Protein AF-A0A534UX84-F1 (afdb_monomer)

Foldseek 3Di:
DDDDDDDPDPDPVVLQVVLVVLLVVLVVLLVVLVVVCCVQDVVPPDPPVVDPSCVDPVVVVSNVVSLQSNLVSNVSQADDDSGDHDDPVVQVPDDPVSVVVSVVSPVCCVDCPVPNPPVQKDKDKDWDWDDPPDPDTDTPDIDIDIGGHPDDDDD

Structure (mmCIF, N/CA/C/O backbone):
data_AF-A0A534UX84-F1
#
_entry.id   AF-A0A534UX84-F1
#
loop_
_atom_site.group_PDB
_atom_site.id
_atom_site.type_symbol
_atom_site.label_atom_id
_atom_site.label_alt_id
_atom_site.label_comp_id
_atom_site.label_asym_id
_atom_site.label_entity_id
_atom_site.label_seq_id
_atom_site.pdbx_PDB_ins_code
_atom_site.Cartn_x
_atom_site.Cartn_y
_atom_site.Cartn_z
_atom_site.occupancy
_atom_site.B_iso_or_equiv
_atom_site.auth_seq_id
_atom_site.auth_comp_id
_atom_site.auth_asym_id
_atom_site.auth_atom_id
_atom_site.pdbx_PDB_model_num
ATOM 1 N N . MET A 1 1 ? 17.882 -18.824 31.263 1.00 47.72 1 MET A N 1
ATOM 2 C CA . MET A 1 1 ? 16.503 -18.627 30.766 1.00 47.72 1 MET A CA 1
ATOM 3 C C . MET A 1 1 ? 16.111 -17.188 31.060 1.00 47.72 1 MET A C 1
ATOM 5 O O . MET A 1 1 ? 16.114 -16.821 32.224 1.00 47.72 1 MET A O 1
ATOM 9 N N . SER A 1 2 ? 15.882 -16.365 30.035 1.00 50.69 2 SER A N 1
ATOM 10 C CA . SER A 1 2 ? 15.414 -14.983 30.217 1.00 50.69 2 SER A CA 1
ATOM 11 C C . SER A 1 2 ? 13.888 -14.991 30.314 1.00 50.69 2 SER A C 1
ATOM 13 O O . SER A 1 2 ? 13.235 -15.491 29.400 1.00 50.69 2 SER A O 1
ATOM 15 N N . GLN A 1 3 ? 13.324 -14.500 31.420 1.00 48.41 3 GLN A N 1
ATOM 16 C CA . GLN A 1 3 ? 11.884 -14.262 31.531 1.00 48.41 3 GLN A CA 1
ATOM 17 C C . GLN A 1 3 ? 11.562 -12.892 30.936 1.00 48.41 3 GLN A C 1
ATOM 19 O O . GLN A 1 3 ? 11.871 -11.861 31.534 1.00 48.41 3 GLN A O 1
ATOM 24 N N . ILE A 1 4 ? 10.914 -12.881 29.773 1.00 58.22 4 ILE A N 1
ATOM 25 C CA . ILE A 1 4 ? 10.337 -11.661 29.209 1.00 58.22 4 ILE A CA 1
ATOM 26 C C . ILE A 1 4 ? 9.063 -11.355 29.998 1.00 58.22 4 ILE A C 1
ATOM 28 O O . ILE A 1 4 ? 8.144 -12.167 30.033 1.00 58.22 4 ILE A O 1
ATOM 32 N N . HIS A 1 5 ? 9.033 -10.201 30.659 1.00 54.69 5 HIS A N 1
ATOM 33 C CA . HIS A 1 5 ? 7.827 -9.670 31.285 1.00 54.69 5 HIS A CA 1
ATOM 34 C C . HIS A 1 5 ? 7.219 -8.640 30.334 1.00 54.69 5 HIS A C 1
ATOM 36 O O . HIS A 1 5 ? 7.824 -7.597 30.084 1.00 54.69 5 HIS A O 1
ATOM 42 N N . GLU A 1 6 ? 6.045 -8.939 29.783 1.00 57.94 6 GLU A N 1
ATOM 43 C CA . GLU A 1 6 ? 5.295 -7.989 28.963 1.00 57.94 6 GLU A CA 1
ATOM 44 C C . GLU A 1 6 ? 4.528 -7.026 29.871 1.00 57.94 6 GLU A C 1
ATOM 46 O O . GLU A 1 6 ? 3.619 -7.415 30.603 1.00 57.94 6 GLU A O 1
ATOM 51 N N . TYR A 1 7 ? 4.901 -5.750 29.825 1.00 59.75 7 TYR A N 1
ATOM 52 C CA . TYR A 1 7 ? 4.170 -4.683 30.497 1.00 59.75 7 TYR A CA 1
ATOM 53 C C . TYR A 1 7 ? 3.332 -3.933 29.462 1.00 59.75 7 TYR A C 1
ATOM 55 O O . TYR A 1 7 ? 3.871 -3.235 28.603 1.00 59.75 7 TYR A O 1
ATOM 63 N N . ASN A 1 8 ? 2.006 -4.042 29.558 1.00 64.75 8 ASN A N 1
ATOM 64 C CA . ASN A 1 8 ? 1.086 -3.233 28.759 1.00 64.75 8 ASN A CA 1
ATOM 65 C C . ASN A 1 8 ? 1.017 -1.813 29.336 1.00 64.75 8 ASN A C 1
ATOM 67 O O . ASN A 1 8 ? 0.172 -1.502 30.174 1.00 64.75 8 ASN A O 1
ATOM 71 N N . VAL A 1 9 ? 1.944 -0.953 28.914 1.00 67.38 9 VAL A N 1
ATOM 72 C CA . VAL A 1 9 ? 1.979 0.454 29.327 1.00 67.38 9 VAL A CA 1
ATOM 73 C C . VAL A 1 9 ? 0.951 1.246 28.513 1.00 67.38 9 VAL A C 1
ATOM 75 O O . VAL A 1 9 ? 1.145 1.497 27.326 1.00 67.38 9 VAL A O 1
ATOM 78 N N . VAL A 1 10 ? -0.147 1.660 29.151 1.00 75.56 10 VAL A N 1
ATOM 79 C CA . VAL A 1 10 ? -1.252 2.398 28.509 1.00 75.56 10 VAL A CA 1
ATOM 80 C C . VAL A 1 10 ? -1.116 3.903 28.771 1.00 75.56 10 VAL A C 1
ATOM 82 O O . VAL A 1 10 ? -1.916 4.500 29.486 1.00 75.56 10 VAL A O 1
ATOM 85 N N . ILE A 1 11 ? -0.069 4.520 28.215 1.00 85.31 11 ILE A N 1
ATOM 86 C CA . ILE A 1 11 ? 0.124 5.983 28.230 1.00 85.31 11 ILE A CA 1
ATOM 87 C C . ILE A 1 11 ? 0.227 6.531 26.797 1.00 85.31 11 ILE A C 1
ATOM 89 O O . ILE A 1 11 ? 0.596 5.774 25.888 1.00 85.31 11 ILE A O 1
ATOM 93 N N . PRO A 1 12 ? -0.071 7.824 26.562 1.00 85.62 12 PRO A N 1
ATOM 94 C CA . PRO A 1 12 ? -0.053 8.413 25.221 1.00 85.62 12 PRO A CA 1
ATOM 95 C C . PRO A 1 12 ? 1.269 8.219 24.465 1.00 85.62 12 PRO A C 1
ATOM 97 O O . PRO A 1 12 ? 1.270 7.946 23.264 1.00 85.62 12 PRO A O 1
ATOM 100 N N . GLU A 1 13 ? 2.401 8.311 25.158 1.00 87.25 13 GLU A N 1
ATOM 101 C CA . GLU A 1 13 ? 3.741 8.137 24.599 1.00 87.25 13 GLU A CA 1
ATOM 102 C C . GLU A 1 13 ? 3.976 6.697 24.134 1.00 87.25 13 GLU A C 1
ATOM 104 O O . GLU A 1 13 ? 4.501 6.482 23.041 1.00 87.25 13 GLU A O 1
ATOM 109 N N . ALA A 1 14 ? 3.533 5.712 24.922 1.00 82.31 14 ALA A N 1
ATOM 110 C CA . ALA A 1 14 ? 3.625 4.298 24.570 1.00 82.31 14 ALA A CA 1
ATOM 111 C C . ALA A 1 14 ? 2.729 3.965 23.366 1.00 82.31 14 ALA A C 1
ATOM 113 O O . ALA A 1 14 ? 3.171 3.285 22.440 1.00 82.31 14 ALA A O 1
ATOM 114 N N . ALA A 1 15 ? 1.513 4.519 23.311 1.00 80.88 15 ALA A N 1
ATOM 115 C CA . ALA A 1 15 ? 0.616 4.371 22.163 1.00 80.88 15 ALA A CA 1
ATOM 116 C C . ALA A 1 15 ? 1.186 5.017 20.885 1.00 80.88 15 ALA A C 1
ATOM 118 O O . ALA A 1 15 ? 1.088 4.454 19.787 1.00 80.88 15 ALA A O 1
ATOM 119 N N . ARG A 1 16 ? 1.830 6.187 21.018 1.00 84.94 16 ARG A N 1
ATOM 120 C CA . ARG A 1 16 ? 2.527 6.853 19.910 1.00 84.94 16 ARG A CA 1
ATOM 121 C C . ARG A 1 16 ? 3.710 6.020 19.421 1.00 84.94 16 ARG A C 1
ATOM 123 O O . ARG A 1 16 ? 3.833 5.821 18.216 1.00 84.94 16 ARG A O 1
ATOM 130 N N . LEU A 1 17 ? 4.547 5.517 20.328 1.00 85.38 17 LEU A N 1
ATOM 131 C CA . LEU A 1 17 ? 5.680 4.660 19.980 1.00 85.38 17 LEU A CA 1
ATOM 132 C C . LEU A 1 17 ? 5.214 3.375 19.283 1.00 85.38 17 LEU A C 1
ATOM 134 O O . LEU A 1 17 ? 5.758 3.024 18.241 1.00 85.38 17 LEU A O 1
ATOM 138 N N . ALA A 1 18 ? 4.169 2.720 19.794 1.00 85.12 18 ALA A N 1
ATOM 139 C CA . ALA A 1 18 ? 3.583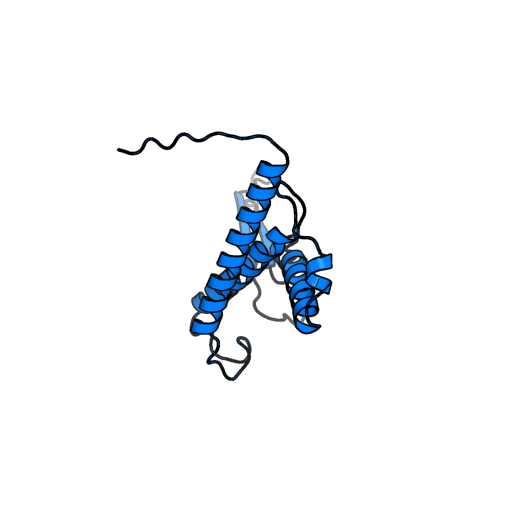 1.535 19.169 1.00 85.12 18 ALA A CA 1
ATOM 140 C C . ALA A 1 18 ? 3.073 1.821 17.745 1.00 85.12 18 ALA A C 1
ATOM 142 O O . ALA A 1 18 ? 3.309 1.031 16.830 1.00 85.12 18 ALA A O 1
ATOM 143 N N . SER A 1 19 ? 2.428 2.974 17.532 1.00 85.56 19 SER A N 1
ATOM 144 C CA . SER A 1 19 ? 1.974 3.395 16.198 1.00 85.56 19 SER A CA 1
ATOM 145 C C . SER A 1 19 ? 3.151 3.614 15.241 1.00 85.56 19 SER A C 1
ATOM 147 O O . SER A 1 19 ? 3.133 3.087 14.130 1.00 85.56 19 SER A O 1
ATOM 149 N N . LEU A 1 20 ? 4.204 4.312 15.688 1.00 88.44 20 LEU A N 1
ATOM 150 C CA . LEU A 1 20 ? 5.417 4.549 14.895 1.00 88.44 20 LEU A CA 1
ATOM 151 C C . LEU A 1 20 ? 6.153 3.246 14.557 1.00 88.44 20 LEU A C 1
ATOM 153 O O . LEU A 1 20 ? 6.571 3.059 13.418 1.00 88.44 20 LEU A O 1
ATOM 157 N N . MET A 1 21 ? 6.262 2.320 15.512 1.00 89.62 21 MET A N 1
ATOM 158 C CA . MET A 1 21 ? 6.835 0.990 15.277 1.00 89.62 21 MET A CA 1
ATOM 159 C C . MET A 1 21 ? 6.016 0.199 14.253 1.00 89.62 21 MET A C 1
ATOM 161 O O . MET A 1 21 ? 6.582 -0.454 13.378 1.00 89.62 21 MET A O 1
ATOM 165 N N . GLY A 1 22 ? 4.686 0.294 14.322 1.00 86.94 22 GLY A N 1
ATOM 166 C CA . GLY A 1 22 ? 3.789 -0.303 13.338 1.00 86.94 22 GLY A CA 1
ATOM 167 C C . GLY A 1 22 ? 3.967 0.280 11.934 1.00 86.94 22 GLY A C 1
ATOM 168 O O . GLY A 1 22 ? 4.015 -0.487 10.976 1.00 86.94 22 GLY A O 1
ATOM 169 N N . ALA A 1 23 ? 4.091 1.605 11.814 1.00 90.62 23 ALA A N 1
ATOM 170 C CA . ALA A 1 23 ? 4.342 2.278 10.540 1.00 90.62 23 ALA A CA 1
ATOM 171 C C . ALA A 1 23 ? 5.720 1.912 9.967 1.00 90.62 23 ALA A C 1
ATOM 173 O O . ALA A 1 23 ? 5.826 1.577 8.792 1.00 90.62 23 ALA A O 1
ATOM 174 N N . LYS A 1 24 ? 6.766 1.881 10.806 1.00 92.81 24 LYS A N 1
ATOM 175 C CA . LYS A 1 24 ? 8.106 1.422 10.410 1.00 92.81 24 LYS A CA 1
ATOM 176 C C . LYS A 1 24 ? 8.061 0.003 9.843 1.00 92.81 24 LYS A C 1
ATOM 178 O O . LYS A 1 24 ? 8.564 -0.222 8.749 1.00 92.81 24 LYS A O 1
ATOM 183 N N . ALA A 1 25 ? 7.428 -0.930 10.553 1.00 91.56 25 ALA A N 1
ATOM 184 C CA . ALA A 1 25 ? 7.324 -2.316 10.106 1.00 91.56 25 ALA A CA 1
ATOM 185 C C . ALA A 1 25 ? 6.551 -2.451 8.783 1.00 91.56 25 ALA A C 1
ATOM 187 O O . ALA A 1 25 ? 6.889 -3.291 7.953 1.00 91.56 25 ALA A O 1
ATOM 188 N N . ASP A 1 26 ? 5.513 -1.638 8.572 1.00 94.06 26 ASP A N 1
ATOM 189 C CA . ASP A 1 26 ? 4.769 -1.631 7.312 1.00 94.06 26 ASP A CA 1
ATOM 190 C C . ASP A 1 26 ? 5.619 -1.068 6.156 1.00 94.06 26 ASP A C 1
ATOM 192 O O . ASP A 1 26 ? 5.644 -1.669 5.083 1.00 94.06 26 ASP A O 1
ATOM 196 N N . LEU A 1 27 ? 6.383 0.009 6.379 1.00 94.50 27 LEU A N 1
ATOM 197 C CA . LEU A 1 27 ? 7.317 0.559 5.385 1.00 94.50 27 LEU A CA 1
ATOM 198 C C . LEU A 1 27 ? 8.469 -0.407 5.057 1.00 94.50 27 LEU A C 1
ATOM 200 O O . LEU A 1 27 ? 8.846 -0.530 3.896 1.00 94.50 27 LEU A O 1
ATOM 204 N N . GLU A 1 28 ? 8.991 -1.142 6.041 1.00 95.88 28 GLU A N 1
ATOM 205 C CA . GLU A 1 28 ? 9.991 -2.195 5.806 1.00 95.88 28 GLU A CA 1
ATOM 206 C C . GLU A 1 28 ? 9.434 -3.320 4.920 1.00 95.88 28 GLU A C 1
ATOM 208 O O . GLU A 1 28 ? 10.135 -3.813 4.039 1.00 95.88 28 GLU A O 1
ATOM 213 N N . ARG A 1 29 ? 8.153 -3.687 5.081 1.00 93.81 29 ARG A N 1
ATOM 214 C CA . ARG A 1 29 ? 7.497 -4.643 4.170 1.00 93.81 29 ARG A CA 1
ATOM 215 C C . ARG A 1 29 ? 7.313 -4.076 2.768 1.00 93.81 29 ARG A C 1
ATOM 217 O O . ARG A 1 29 ? 7.521 -4.808 1.810 1.00 93.81 29 ARG A O 1
ATOM 224 N N . VAL A 1 30 ? 6.936 -2.800 2.645 1.00 95.44 30 VAL A N 1
ATOM 225 C CA . VAL A 1 30 ? 6.832 -2.119 1.342 1.00 95.44 30 VAL A CA 1
ATOM 226 C C . VAL A 1 30 ? 8.154 -2.221 0.590 1.00 95.44 30 VAL A C 1
ATOM 228 O O . VAL A 1 30 ? 8.154 -2.644 -0.562 1.00 95.44 30 VAL A O 1
ATOM 231 N N . LEU A 1 31 ? 9.272 -1.901 1.247 1.00 94.50 31 LEU A N 1
ATOM 232 C CA . LEU A 1 31 ? 10.599 -2.026 0.643 1.00 94.50 31 LEU A CA 1
ATOM 233 C C . LEU A 1 31 ? 10.883 -3.467 0.211 1.00 94.50 31 LEU A C 1
ATOM 235 O O . LEU A 1 31 ? 11.221 -3.682 -0.947 1.00 94.50 31 LEU A O 1
ATOM 239 N N . ALA A 1 32 ? 10.647 -4.450 1.083 1.00 93.56 32 ALA A N 1
ATOM 240 C CA . ALA A 1 32 ? 10.879 -5.856 0.757 1.00 93.56 32 ALA A CA 1
ATOM 241 C C . ALA A 1 32 ? 10.055 -6.341 -0.453 1.00 93.56 32 ALA A C 1
ATOM 243 O O . ALA A 1 32 ? 10.557 -7.087 -1.294 1.00 93.56 32 ALA A O 1
ATOM 244 N N . TYR A 1 33 ? 8.791 -5.922 -0.572 1.00 93.12 33 TYR A N 1
ATOM 245 C CA . TYR A 1 33 ? 7.951 -6.282 -1.718 1.00 93.12 33 TYR A CA 1
ATOM 246 C C . TYR A 1 33 ? 8.420 -5.603 -3.003 1.00 93.12 33 TYR A C 1
ATOM 248 O O . TYR A 1 33 ? 8.512 -6.261 -4.036 1.00 93.12 33 TYR A O 1
ATOM 256 N N . VAL A 1 34 ? 8.759 -4.314 -2.940 1.00 90.25 34 VAL A N 1
ATOM 257 C CA . VAL A 1 34 ? 9.263 -3.564 -4.096 1.00 90.25 34 VAL A CA 1
ATOM 258 C C . VAL A 1 34 ? 10.603 -4.122 -4.564 1.00 90.25 34 VAL A C 1
ATOM 260 O O . VAL A 1 34 ? 10.779 -4.328 -5.760 1.00 90.25 34 VAL A O 1
ATOM 263 N N . GLU A 1 35 ? 11.524 -4.432 -3.652 1.00 89.25 35 GLU A N 1
ATOM 264 C CA . GLU A 1 35 ? 12.794 -5.091 -3.971 1.00 89.25 35 GLU A CA 1
ATOM 265 C C . GLU A 1 35 ? 12.554 -6.420 -4.681 1.00 89.25 35 GLU A C 1
ATOM 267 O O . GLU A 1 35 ? 13.143 -6.670 -5.731 1.00 89.25 35 GLU A O 1
ATOM 272 N N . ARG A 1 36 ? 11.623 -7.235 -4.171 1.00 86.81 36 ARG A N 1
ATOM 273 C CA . ARG A 1 36 ? 11.264 -8.507 -4.799 1.00 86.81 36 ARG A CA 1
ATOM 274 C C . ARG A 1 36 ? 10.685 -8.318 -6.198 1.00 86.81 36 ARG A C 1
ATOM 276 O O . ARG A 1 36 ? 11.006 -9.085 -7.104 1.00 86.81 36 ARG A O 1
ATOM 283 N N . MET A 1 37 ? 9.855 -7.293 -6.380 1.00 85.94 37 MET A N 1
ATOM 284 C CA . MET A 1 37 ? 9.292 -6.954 -7.682 1.00 85.94 37 MET A CA 1
ATOM 285 C C . MET A 1 37 ? 10.367 -6.473 -8.662 1.00 85.94 37 MET A C 1
ATOM 287 O O . MET A 1 37 ? 10.374 -6.884 -9.820 1.00 85.94 37 MET A O 1
ATOM 291 N N . ILE A 1 38 ? 11.295 -5.631 -8.210 1.00 83.94 38 ILE A N 1
ATOM 292 C CA . ILE A 1 38 ? 12.419 -5.154 -9.019 1.00 83.94 38 ILE A CA 1
ATOM 293 C C . ILE A 1 38 ? 13.290 -6.342 -9.427 1.00 83.94 38 ILE A C 1
ATOM 295 O O . ILE A 1 38 ? 13.513 -6.559 -10.609 1.00 83.94 38 ILE A O 1
ATOM 299 N N . GLU A 1 39 ? 13.709 -7.176 -8.482 1.00 82.62 39 GLU A N 1
ATOM 300 C CA . GLU A 1 39 ? 14.566 -8.337 -8.744 1.00 82.62 39 GLU A CA 1
ATOM 301 C C . GLU A 1 39 ? 13.964 -9.294 -9.791 1.00 82.62 39 GLU A C 1
ATOM 303 O O . GLU A 1 39 ? 14.676 -9.846 -10.630 1.00 82.62 39 GLU A O 1
ATOM 308 N N . ARG A 1 40 ? 12.636 -9.454 -9.774 1.00 77.69 40 ARG A N 1
ATOM 309 C CA . ARG A 1 40 ? 11.887 -10.327 -10.683 1.00 77.69 40 ARG A CA 1
ATOM 310 C C . ARG A 1 40 ? 11.603 -9.684 -12.048 1.00 77.69 40 ARG A C 1
ATOM 312 O O . ARG A 1 40 ? 11.647 -10.384 -13.058 1.00 77.69 40 ARG A O 1
ATOM 319 N N . TRP A 1 41 ? 11.308 -8.381 -12.093 1.00 76.75 41 TRP A N 1
ATOM 320 C CA . TRP A 1 41 ? 10.726 -7.721 -13.273 1.00 76.75 41 TRP A CA 1
ATOM 321 C C . TRP A 1 41 ? 11.449 -6.444 -13.750 1.00 76.75 41 TRP A C 1
ATOM 323 O O . TRP A 1 41 ? 11.065 -5.899 -14.778 1.00 76.75 41 TRP A O 1
ATOM 333 N N . SER A 1 42 ? 12.504 -5.941 -13.099 1.00 66.88 42 SER A N 1
ATOM 334 C CA . SER A 1 42 ? 13.163 -4.675 -13.495 1.00 66.88 42 SER A CA 1
ATOM 335 C C . SER A 1 42 ? 14.086 -4.777 -14.711 1.00 66.88 42 SER A C 1
ATOM 337 O O . SER A 1 42 ? 14.468 -3.755 -15.273 1.00 66.88 42 SER A O 1
ATOM 339 N N . GLY A 1 43 ? 14.468 -5.989 -15.127 1.00 59.41 43 GLY A N 1
ATOM 340 C CA . GLY A 1 43 ? 15.255 -6.232 -16.348 1.00 59.41 43 GLY A CA 1
ATOM 341 C C . GLY A 1 43 ? 14.428 -6.201 -17.639 1.00 59.41 43 GLY A C 1
ATOM 342 O O . GLY A 1 43 ? 14.940 -6.464 -18.727 1.00 59.41 43 GLY A O 1
ATOM 343 N N . LEU A 1 44 ? 13.135 -5.921 -17.523 1.00 56.25 44 LEU A N 1
ATOM 344 C CA . LEU A 1 44 ? 12.172 -5.978 -18.603 1.00 56.25 44 LEU A CA 1
ATOM 345 C C . LEU A 1 44 ? 12.147 -4.643 -19.370 1.00 56.25 44 LEU A C 1
ATOM 347 O O . LEU A 1 44 ? 11.681 -3.624 -18.874 1.00 56.25 44 LEU A O 1
ATOM 351 N N . ALA A 1 45 ? 12.653 -4.643 -20.609 1.00 45.38 45 ALA A N 1
ATOM 352 C CA . ALA A 1 45 ? 12.785 -3.455 -21.474 1.00 45.38 45 ALA A CA 1
ATOM 353 C C . ALA A 1 45 ? 11.451 -2.867 -21.991 1.00 45.38 45 ALA A C 1
ATOM 355 O O . ALA A 1 45 ? 11.434 -1.977 -22.839 1.00 45.38 45 ALA A O 1
ATOM 356 N N . LYS A 1 46 ? 10.327 -3.405 -21.532 1.00 47.75 46 LYS A N 1
ATOM 357 C CA . LYS A 1 46 ? 8.967 -3.110 -21.972 1.00 47.75 46 LYS A CA 1
ATOM 358 C C . LYS A 1 46 ? 8.048 -3.242 -20.755 1.00 47.75 46 LYS A C 1
ATOM 360 O O . LYS A 1 46 ? 8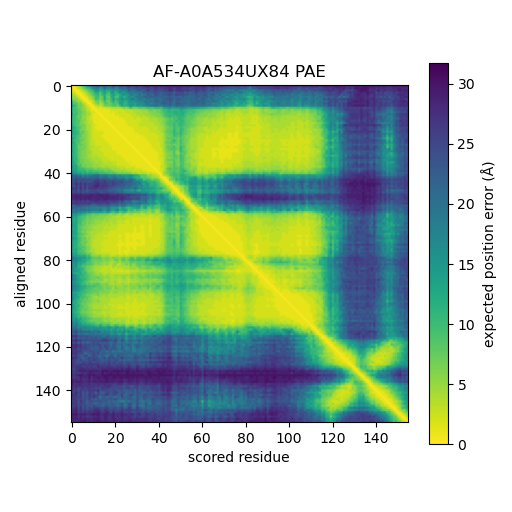.409 -3.925 -19.798 1.00 47.75 46 LYS A O 1
ATOM 365 N N . SER A 1 47 ? 6.891 -2.579 -20.775 1.00 49.62 47 SER A N 1
ATOM 366 C CA . SER A 1 47 ? 5.887 -2.694 -19.709 1.00 49.62 47 SER A CA 1
ATOM 367 C C . SER A 1 47 ? 5.650 -4.168 -19.333 1.00 49.62 47 SER A C 1
ATOM 369 O O . SER A 1 47 ? 5.655 -5.012 -20.232 1.00 49.62 47 SER A O 1
ATOM 371 N N . PRO A 1 48 ? 5.366 -4.511 -18.063 1.00 48.69 48 PRO A N 1
ATOM 372 C CA . PRO A 1 48 ? 4.872 -5.843 -17.697 1.00 48.69 48 PRO A CA 1
ATOM 373 C C . PRO A 1 48 ? 3.660 -6.294 -18.536 1.00 48.69 48 PRO A C 1
ATOM 375 O O . PRO A 1 48 ? 3.421 -7.487 -18.672 1.00 48.69 48 PRO A O 1
ATOM 378 N N . PHE A 1 49 ? 2.936 -5.345 -19.146 1.00 51.91 49 PHE A N 1
ATOM 379 C CA . PHE A 1 49 ? 1.844 -5.586 -20.096 1.00 51.91 49 PHE A CA 1
ATOM 380 C C . PHE A 1 49 ? 2.285 -5.716 -21.570 1.00 51.91 49 PHE A C 1
ATOM 382 O O . PHE A 1 49 ? 1.547 -6.259 -22.383 1.00 51.91 49 PHE A O 1
ATOM 389 N N . ASP A 1 50 ? 3.471 -5.217 -21.929 1.00 49.88 50 ASP A N 1
ATOM 390 C CA . ASP A 1 50 ? 4.040 -5.248 -23.290 1.00 49.88 50 ASP A CA 1
ATOM 391 C C . ASP A 1 50 ? 4.924 -6.481 -23.534 1.00 49.88 50 ASP A C 1
ATOM 393 O O . ASP A 1 50 ? 5.402 -6.727 -24.650 1.00 49.88 50 ASP A O 1
ATOM 397 N N . ILE A 1 51 ? 5.205 -7.231 -22.473 1.00 45.53 51 ILE A N 1
ATOM 398 C CA . ILE A 1 51 ? 6.015 -8.435 -22.519 1.00 45.53 51 ILE A CA 1
ATOM 399 C C . ILE A 1 51 ? 5.066 -9.605 -22.419 1.00 45.53 51 ILE A C 1
ATOM 401 O O . ILE A 1 51 ? 4.193 -9.678 -21.562 1.00 45.53 51 ILE A O 1
ATOM 405 N N . VAL A 1 52 ? 5.340 -10.579 -23.265 1.00 46.22 52 VAL A N 1
ATOM 406 C CA . VAL A 1 52 ? 5.012 -11.997 -23.116 1.00 46.22 52 VAL A CA 1
ATOM 407 C C . VAL A 1 52 ? 5.668 -12.578 -21.828 1.00 46.22 52 VAL A C 1
ATOM 409 O O . VAL A 1 52 ? 6.342 -13.598 -21.863 1.00 46.22 52 VAL A O 1
ATOM 412 N N . GLY A 1 53 ? 5.584 -11.848 -20.705 1.00 45.72 53 GLY A N 1
ATOM 413 C CA . GLY A 1 53 ? 6.429 -11.936 -19.504 1.00 45.72 53 GLY A CA 1
ATOM 414 C C . GLY A 1 53 ? 5.682 -12.401 -18.263 1.00 45.72 53 GLY A C 1
ATOM 415 O O . GLY A 1 53 ? 6.305 -12.725 -17.257 1.00 45.72 53 GLY A O 1
ATOM 416 N N . PHE A 1 54 ? 4.366 -12.547 -18.373 1.00 49.75 54 PHE A N 1
ATOM 417 C CA . PHE A 1 54 ? 3.679 -13.628 -17.690 1.00 49.75 54 PHE A CA 1
ATOM 418 C C . PHE A 1 54 ? 3.964 -14.891 -18.492 1.00 49.75 54 PHE A C 1
ATOM 420 O O . PHE A 1 54 ? 3.224 -15.250 -19.406 1.00 49.75 54 PHE A O 1
ATOM 427 N N . THR A 1 55 ? 5.108 -15.527 -18.221 1.00 51.91 55 THR A N 1
ATOM 428 C CA . THR A 1 55 ? 5.435 -16.803 -18.879 1.00 51.91 55 THR A CA 1
ATOM 42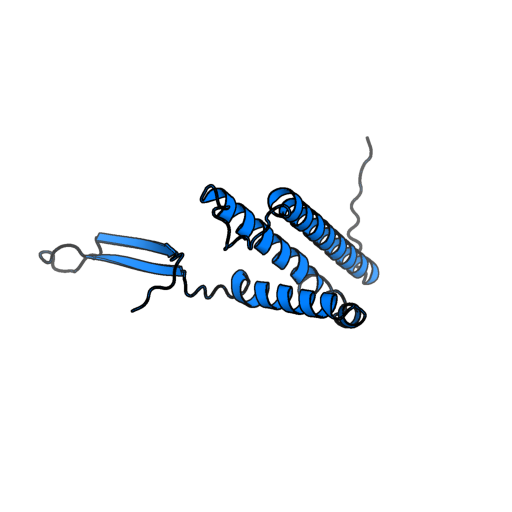9 C C . THR A 1 55 ? 4.438 -17.888 -18.478 1.00 51.91 55 THR A C 1
ATOM 431 O O . THR A 1 55 ? 4.247 -18.865 -19.201 1.00 51.91 55 THR A O 1
ATOM 434 N N . THR A 1 56 ? 3.749 -17.665 -17.353 1.00 54.12 56 THR A N 1
ATOM 435 C CA . THR A 1 56 ? 2.632 -18.452 -16.846 1.00 54.12 56 THR A CA 1
ATOM 436 C C . THR A 1 56 ? 1.611 -17.544 -16.134 1.00 54.12 56 THR A C 1
ATOM 438 O O . THR A 1 56 ? 1.994 -16.480 -15.645 1.00 54.12 56 THR A O 1
ATOM 441 N N . PRO A 1 57 ? 0.337 -17.962 -15.998 1.00 56.84 57 PRO A N 1
ATOM 442 C CA . PRO A 1 57 ? -0.650 -17.285 -15.144 1.00 56.84 57 PRO A CA 1
ATOM 443 C C . PRO A 1 57 ? -0.156 -17.009 -13.709 1.00 56.84 57 PRO A C 1
ATOM 445 O O . PRO A 1 57 ? -0.515 -16.002 -13.111 1.00 56.84 57 PRO A O 1
ATOM 448 N N . VAL A 1 58 ? 0.751 -17.849 -13.192 1.00 61.38 58 VAL A N 1
ATOM 449 C CA . VAL A 1 58 ? 1.335 -17.725 -11.845 1.00 61.38 58 VAL A CA 1
ATOM 450 C C . VAL A 1 58 ? 2.142 -16.435 -11.672 1.00 61.38 58 VAL A C 1
ATOM 452 O O . VAL A 1 58 ? 2.126 -15.845 -10.596 1.00 61.38 58 VAL A O 1
ATOM 455 N N . ASP A 1 59 ? 2.826 -15.967 -12.719 1.00 70.81 59 ASP A N 1
ATOM 456 C CA . ASP A 1 59 ? 3.599 -14.724 -12.644 1.00 70.81 59 ASP A CA 1
ATOM 457 C C . ASP A 1 59 ? 2.664 -13.501 -12.480 1.00 70.81 59 ASP A C 1
ATOM 459 O O . ASP A 1 59 ? 3.048 -12.522 -11.837 1.00 70.81 59 ASP A O 1
ATOM 463 N N . PHE A 1 60 ? 1.440 -13.557 -13.036 1.00 72.44 60 PHE A N 1
ATOM 464 C CA . PHE A 1 60 ? 0.437 -12.481 -12.942 1.00 72.44 60 PHE A CA 1
ATOM 465 C C . PHE A 1 60 ? -0.142 -12.411 -11.548 1.00 72.44 60 PHE A C 1
ATOM 467 O O . PHE A 1 60 ? -0.155 -11.338 -10.944 1.00 72.44 60 PHE A O 1
ATOM 474 N N . ASP A 1 61 ? -0.512 -13.569 -11.016 1.00 78.00 61 ASP A N 1
ATOM 475 C CA . ASP A 1 61 ? -0.989 -13.688 -9.648 1.00 78.00 61 ASP A CA 1
ATOM 476 C C . ASP A 1 61 ? 0.077 -13.203 -8.649 1.00 78.00 61 ASP A C 1
ATOM 478 O O . ASP A 1 61 ? -0.242 -12.476 -7.709 1.00 78.00 61 ASP A O 1
ATOM 482 N N . GLU A 1 62 ? 1.358 -13.537 -8.865 1.00 81.38 62 GLU A N 1
ATOM 483 C CA . GLU A 1 62 ? 2.465 -13.086 -8.009 1.00 81.38 62 GLU A CA 1
ATOM 484 C C . GLU A 1 62 ? 2.659 -11.561 -8.081 1.00 81.38 62 GLU A C 1
ATOM 486 O O . GLU A 1 62 ? 2.768 -10.898 -7.044 1.00 81.38 62 GLU A O 1
ATOM 491 N N . TRP A 1 63 ? 2.661 -10.983 -9.286 1.00 81.56 63 TRP A N 1
ATOM 492 C CA . TRP A 1 63 ? 2.791 -9.536 -9.472 1.00 81.56 63 TRP A CA 1
ATOM 493 C C . TRP A 1 63 ? 1.612 -8.769 -8.863 1.00 81.56 63 TRP A C 1
ATOM 495 O O . TRP A 1 63 ? 1.812 -7.769 -8.164 1.00 81.56 63 TRP A O 1
ATOM 505 N N . GLU A 1 64 ? 0.385 -9.236 -9.095 1.00 82.06 64 GLU A N 1
ATOM 506 C CA . GLU A 1 64 ? -0.832 -8.625 -8.562 1.00 82.06 64 GLU A CA 1
ATOM 507 C C . GLU A 1 64 ? -0.866 -8.709 -7.033 1.00 82.06 64 GLU A C 1
ATOM 509 O O . GLU A 1 64 ? -1.156 -7.710 -6.361 1.00 82.06 64 GLU A O 1
ATOM 514 N N . ALA A 1 65 ? -0.516 -9.869 -6.472 1.00 85.81 65 ALA A N 1
ATOM 515 C CA . ALA A 1 65 ? -0.459 -10.072 -5.032 1.00 85.81 65 ALA A CA 1
ATOM 516 C C . ALA A 1 65 ? 0.566 -9.141 -4.374 1.00 85.81 65 ALA A C 1
ATOM 518 O O . ALA A 1 65 ? 0.238 -8.467 -3.394 1.00 85.81 65 ALA A O 1
ATOM 519 N N . LEU A 1 66 ? 1.784 -9.046 -4.922 1.00 89.31 66 LEU A N 1
ATOM 520 C CA . LEU A 1 66 ? 2.832 -8.172 -4.387 1.00 89.31 66 LEU A CA 1
ATOM 521 C C . LEU A 1 66 ? 2.477 -6.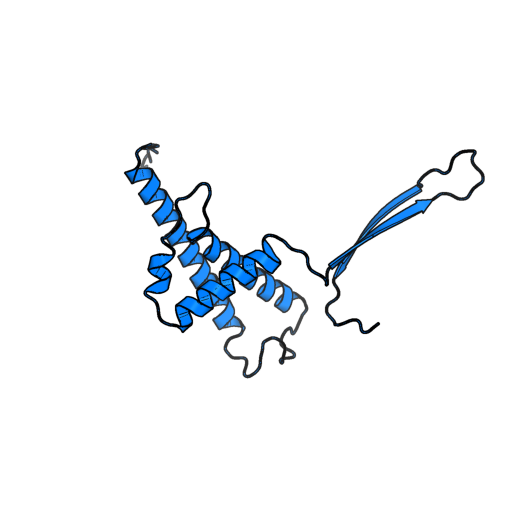689 -4.532 1.00 89.31 66 LEU A C 1
ATOM 523 O O . LEU A 1 66 ? 2.630 -5.930 -3.572 1.00 89.31 66 LEU A O 1
ATOM 527 N N . SER A 1 67 ? 1.937 -6.275 -5.679 1.00 86.88 67 SER A N 1
ATOM 528 C CA . SER A 1 67 ? 1.497 -4.891 -5.914 1.00 86.88 67 SER A CA 1
ATOM 529 C C . SER A 1 67 ? 0.393 -4.485 -4.934 1.00 86.88 67 SER A C 1
ATOM 531 O O . SER A 1 67 ? 0.441 -3.417 -4.317 1.00 86.88 67 SER A O 1
ATOM 533 N N . THR A 1 68 ? -0.573 -5.378 -4.717 1.00 89.31 68 THR A N 1
ATOM 534 C CA . THR A 1 68 ? -1.672 -5.182 -3.766 1.00 89.31 68 THR A CA 1
ATOM 535 C C . THR A 1 68 ? -1.165 -5.121 -2.329 1.00 89.31 68 THR A C 1
ATOM 537 O O . THR A 1 68 ? -1.501 -4.191 -1.591 1.00 89.31 68 THR A O 1
ATOM 540 N N . ALA A 1 69 ? -0.319 -6.072 -1.925 1.00 91.75 69 ALA A N 1
ATOM 541 C CA . ALA A 1 69 ? 0.265 -6.110 -0.587 1.00 91.75 69 ALA A CA 1
ATOM 542 C C . ALA A 1 69 ? 1.093 -4.850 -0.294 1.00 91.75 69 ALA A C 1
ATOM 544 O O . ALA A 1 69 ? 0.999 -4.295 0.804 1.00 91.75 69 ALA A O 1
ATOM 545 N N . THR A 1 70 ? 1.837 -4.361 -1.288 1.00 93.62 70 THR A N 1
ATOM 546 C CA . THR A 1 70 ? 2.603 -3.110 -1.223 1.00 93.62 70 THR A CA 1
ATOM 547 C C . THR A 1 70 ? 1.685 -1.918 -0.986 1.00 93.62 70 THR A C 1
ATOM 549 O O . THR A 1 70 ? 1.880 -1.176 -0.022 1.00 93.62 70 THR A O 1
ATOM 552 N N . ALA A 1 71 ? 0.639 -1.760 -1.800 1.00 92.75 71 ALA A N 1
ATOM 553 C CA . ALA A 1 71 ? -0.297 -0.648 -1.667 1.00 92.75 71 ALA A CA 1
ATOM 554 C C . ALA A 1 71 ? -1.040 -0.660 -0.318 1.00 92.75 71 ALA A C 1
ATOM 556 O O . ALA A 1 71 ? -1.229 0.388 0.299 1.00 92.75 71 ALA A O 1
ATOM 557 N N . VAL A 1 72 ? -1.421 -1.841 0.184 1.00 92.12 72 VAL A N 1
ATOM 558 C CA . VAL A 1 72 ? -2.073 -1.992 1.495 1.00 92.12 72 VAL A CA 1
ATOM 559 C C . VAL A 1 72 ? -1.127 -1.652 2.642 1.00 92.12 72 VAL A C 1
ATOM 561 O O . VAL A 1 72 ? -1.519 -0.909 3.543 1.00 92.12 72 VAL A O 1
ATOM 564 N N . ALA A 1 73 ? 0.097 -2.189 2.632 1.00 93.69 73 ALA A N 1
ATOM 565 C CA . ALA A 1 73 ? 1.089 -1.907 3.665 1.00 93.69 73 ALA A CA 1
ATOM 566 C C . ALA A 1 73 ? 1.445 -0.415 3.697 1.00 93.69 73 ALA A C 1
ATOM 568 O O . ALA A 1 73 ? 1.476 0.178 4.771 1.00 93.69 73 ALA A O 1
ATOM 569 N N . TYR A 1 74 ? 1.605 0.212 2.531 1.00 95.06 74 TYR A N 1
ATOM 570 C CA . TYR A 1 74 ? 1.853 1.645 2.428 1.00 95.06 74 TYR A CA 1
ATOM 571 C C . TYR A 1 74 ? 0.685 2.479 2.973 1.00 95.06 74 TYR A C 1
ATOM 573 O O . TYR A 1 74 ? 0.875 3.307 3.862 1.00 95.06 74 TYR A O 1
ATOM 581 N N . ALA A 1 75 ? -0.542 2.234 2.498 1.00 92.50 75 ALA A N 1
ATOM 582 C CA . ALA A 1 75 ? -1.716 3.014 2.897 1.00 92.50 75 ALA A CA 1
ATOM 583 C C . ALA A 1 75 ? -1.989 2.931 4.408 1.00 92.50 75 ALA A C 1
ATOM 585 O O . ALA A 1 75 ? -2.383 3.908 5.038 1.00 92.50 75 ALA A O 1
ATOM 586 N N . ARG A 1 76 ? -1.703 1.779 5.021 1.00 90.62 76 ARG A N 1
ATOM 587 C CA . ARG A 1 76 ? -1.801 1.544 6.467 1.00 90.62 76 ARG A CA 1
ATOM 588 C C . ARG A 1 76 ? -0.967 2.494 7.336 1.00 90.62 76 ARG A C 1
ATOM 590 O O . ARG A 1 76 ? -1.237 2.560 8.538 1.00 90.62 76 ARG A O 1
ATOM 597 N N . CYS A 1 77 ? 0.025 3.176 6.765 1.00 92.88 77 CYS A N 1
ATOM 598 C CA . CYS A 1 77 ? 0.815 4.203 7.440 1.00 92.88 77 CYS A CA 1
ATOM 599 C C . CYS A 1 77 ? 0.110 5.565 7.477 1.00 92.88 77 CYS A C 1
ATOM 601 O O . CYS A 1 77 ? 0.374 6.342 8.385 1.00 92.88 77 CYS A O 1
ATOM 603 N N . PHE A 1 78 ? -0.779 5.847 6.524 1.00 92.31 78 PHE A N 1
ATOM 604 C CA . PHE A 1 78 ? -1.389 7.168 6.307 1.00 92.31 78 PHE A CA 1
ATOM 605 C C . PHE A 1 78 ? -2.904 7.181 6.518 1.00 92.31 78 PHE A C 1
ATOM 607 O O . PHE A 1 78 ? -3.539 8.215 6.366 1.00 92.31 78 PHE A O 1
ATOM 614 N N . MET A 1 79 ? -3.499 6.029 6.820 1.00 87.31 79 MET A N 1
ATOM 615 C CA . MET A 1 79 ? -4.926 5.911 7.082 1.00 87.31 79 MET A CA 1
ATOM 616 C C . MET A 1 79 ? -5.214 5.862 8.579 1.00 87.31 79 MET A C 1
ATOM 618 O O . MET A 1 79 ? -4.623 5.067 9.316 1.00 87.31 79 MET A O 1
ATOM 622 N N . SER A 1 80 ? -6.209 6.642 8.989 1.00 78.94 80 SER A N 1
ATOM 623 C CA . SER A 1 80 ? -6.783 6.582 10.329 1.00 78.94 80 SER A CA 1
ATOM 624 C C . SER A 1 80 ? -7.390 5.210 10.662 1.00 78.94 80 SER A C 1
ATOM 626 O O . SER A 1 80 ? -7.806 4.434 9.797 1.00 78.94 80 SER A O 1
ATOM 628 N N . GLY A 1 81 ? -7.424 4.889 11.956 1.00 76.69 81 GLY A N 1
ATOM 629 C CA . GLY A 1 81 ? -7.951 3.631 12.474 1.00 76.69 81 GLY A CA 1
ATOM 630 C C . GLY A 1 81 ? -7.455 3.370 13.893 1.00 76.69 81 GLY A C 1
ATOM 631 O O . GLY A 1 81 ? -7.369 4.281 14.709 1.00 76.69 81 GLY A O 1
ATOM 632 N N . VAL A 1 82 ? -7.099 2.117 14.187 1.00 74.19 82 VAL A N 1
ATOM 633 C CA . VAL A 1 82 ? -6.576 1.713 15.509 1.00 74.19 82 VAL A CA 1
ATOM 634 C C . VAL A 1 82 ? -5.201 2.331 15.803 1.00 74.19 82 VAL A C 1
ATOM 636 O O . VAL A 1 82 ? -4.852 2.552 16.959 1.00 74.19 82 VAL A O 1
ATOM 639 N N . ARG A 1 83 ? -4.407 2.612 14.762 1.00 77.81 83 ARG A N 1
ATOM 640 C CA . ARG A 1 83 ? -3.080 3.228 14.882 1.00 77.81 83 ARG A CA 1
ATOM 641 C C . ARG A 1 83 ? -3.153 4.696 14.495 1.00 77.81 83 ARG A C 1
ATOM 643 O O . ARG A 1 83 ? -3.935 5.069 13.624 1.00 77.81 83 ARG A O 1
ATOM 650 N N . LYS A 1 84 ? -2.299 5.507 15.116 1.00 84.19 84 LYS A N 1
ATOM 651 C CA . LYS A 1 84 ? -2.112 6.895 14.700 1.00 84.19 84 LYS A CA 1
ATOM 652 C C . LYS A 1 84 ? -1.396 6.925 13.348 1.00 84.19 84 LYS A C 1
ATOM 654 O O . LYS A 1 84 ? -0.345 6.302 13.209 1.00 84.19 84 LYS A O 1
ATOM 659 N N . GLU A 1 85 ? -1.977 7.630 12.386 1.00 89.25 85 GLU A N 1
ATOM 660 C CA . GLU A 1 85 ? -1.413 7.818 11.048 1.00 89.25 85 GLU A CA 1
ATOM 661 C C . GLU A 1 85 ? -0.167 8.715 11.068 1.00 89.25 85 GLU A C 1
ATOM 663 O O . GLU A 1 85 ? 0.034 9.527 11.982 1.00 89.25 85 GLU A O 1
ATOM 668 N N . LEU A 1 86 ? 0.682 8.544 10.056 1.00 90.00 86 LEU A N 1
ATOM 669 C CA . LEU A 1 86 ? 1.747 9.482 9.743 1.00 9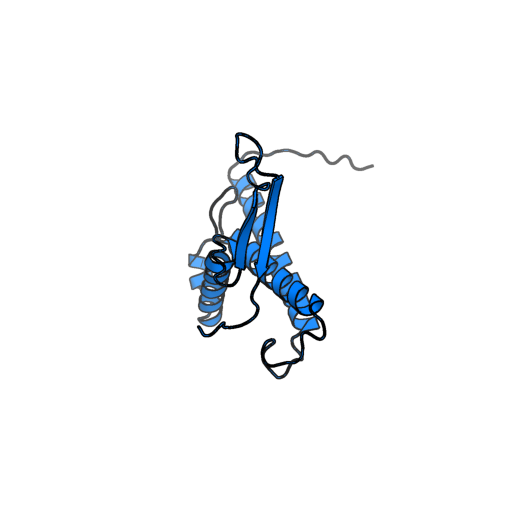0.00 86 LEU A CA 1
ATOM 670 C C . LEU A 1 86 ? 1.135 10.787 9.214 1.00 90.00 86 LEU A C 1
ATOM 672 O O . LEU A 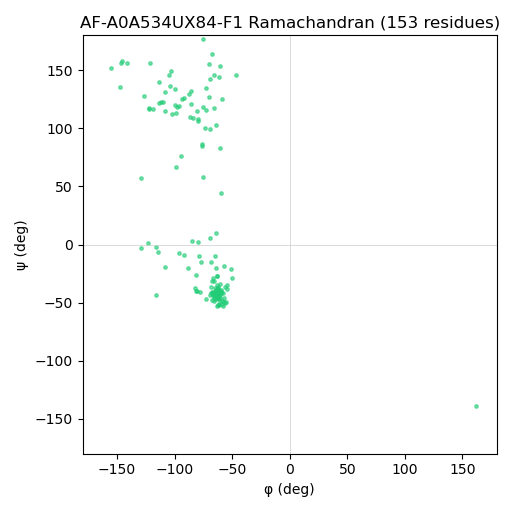1 86 ? 0.156 10.730 8.467 1.00 90.00 86 LEU A O 1
ATOM 676 N N . PRO A 1 87 ? 1.701 11.954 9.568 1.00 90.12 87 PRO A N 1
ATOM 677 C CA . PRO A 1 87 ? 1.229 13.229 9.050 1.00 90.12 87 PRO A CA 1
ATOM 678 C C . PRO A 1 87 ? 1.310 13.269 7.522 1.00 90.12 87 PRO A C 1
ATOM 680 O O . PRO A 1 87 ? 2.377 13.088 6.940 1.00 90.12 87 PRO A O 1
ATOM 683 N N . GLU A 1 88 ? 0.194 13.565 6.860 1.00 86.75 88 GLU A N 1
ATOM 684 C CA . GLU A 1 88 ? 0.172 13.738 5.402 1.00 86.75 88 GLU A CA 1
ATOM 685 C C . GLU A 1 88 ? 1.041 14.928 4.957 1.00 86.75 88 GLU A C 1
ATOM 687 O O . GLU A 1 88 ? 1.610 14.930 3.866 1.00 86.75 88 GLU A O 1
ATOM 692 N N . AS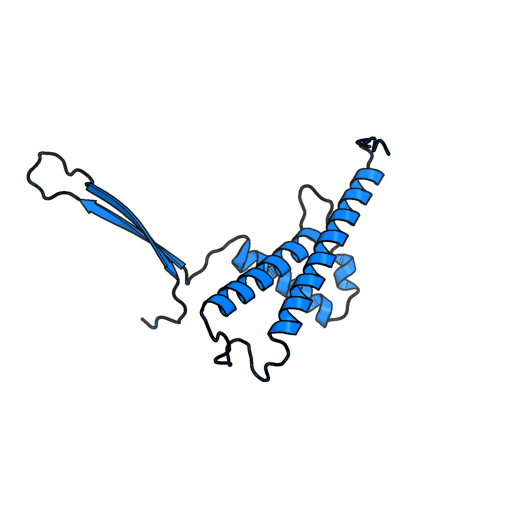P A 1 89 ? 1.212 15.924 5.828 1.00 88.81 89 ASP A N 1
ATOM 693 C CA . ASP A 1 89 ? 2.094 17.061 5.571 1.00 88.81 89 ASP A CA 1
ATOM 694 C C . ASP A 1 89 ? 3.564 16.648 5.417 1.00 88.81 89 ASP A C 1
ATOM 696 O O . ASP A 1 89 ? 4.280 17.287 4.648 1.00 88.81 89 ASP A O 1
ATOM 700 N N . ASP A 1 90 ? 4.000 15.542 6.034 1.00 88.50 90 ASP A N 1
ATOM 701 C CA . ASP A 1 90 ? 5.365 15.030 5.858 1.00 88.50 90 ASP A CA 1
ATOM 702 C C . ASP A 1 90 ? 5.598 14.557 4.412 1.00 88.50 90 ASP A C 1
ATOM 704 O O . ASP A 1 90 ? 6.697 14.697 3.876 1.00 88.50 90 ASP A O 1
ATOM 708 N N . VAL A 1 91 ? 4.557 14.057 3.734 1.00 89.31 91 VAL A N 1
ATOM 709 C CA . VAL A 1 91 ? 4.628 13.663 2.316 1.00 89.31 91 VAL A CA 1
ATOM 710 C C . VAL A 1 91 ? 4.798 14.888 1.418 1.00 89.31 91 VAL A C 1
ATOM 712 O O . VAL A 1 91 ? 5.535 14.838 0.432 1.00 89.31 91 VAL A O 1
ATOM 715 N N . LYS A 1 92 ? 4.156 16.010 1.767 1.00 88.56 92 LYS A N 1
ATOM 716 C CA . LYS A 1 92 ? 4.218 17.267 0.999 1.00 88.56 92 LYS A CA 1
ATOM 717 C C . LYS A 1 92 ? 5.597 17.929 1.045 1.00 88.56 92 LYS A C 1
ATOM 719 O O . LYS A 1 92 ? 5.870 18.796 0.221 1.00 88.56 92 LYS A O 1
ATOM 724 N N . LEU A 1 93 ? 6.461 17.516 1.975 1.00 90.75 93 LEU A N 1
ATOM 725 C CA . LEU A 1 93 ? 7.868 17.925 2.031 1.00 90.75 93 LEU A CA 1
ATOM 726 C C . LEU A 1 93 ? 8.750 17.165 1.022 1.00 90.75 93 LEU A C 1
ATOM 728 O O . LEU A 1 93 ? 9.918 17.514 0.847 1.00 90.75 93 LEU A O 1
ATOM 732 N N . GLY A 1 94 ? 8.217 16.122 0.378 1.00 89.06 94 GLY A N 1
ATOM 733 C CA . GLY A 1 94 ? 8.913 15.331 -0.630 1.00 89.06 94 GLY A CA 1
ATOM 734 C C . GLY A 1 94 ? 9.039 16.022 -1.992 1.00 89.06 94 GLY A C 1
ATOM 735 O O . GLY A 1 94 ? 8.526 17.113 -2.237 1.00 89.06 94 GLY A O 1
ATOM 736 N N . THR A 1 95 ? 9.722 15.350 -2.919 1.00 94.44 95 THR A N 1
ATOM 737 C CA . THR A 1 95 ? 9.772 15.763 -4.328 1.00 94.44 95 THR A CA 1
ATOM 738 C C . THR A 1 95 ? 8.397 15.618 -4.991 1.00 94.44 95 THR A C 1
ATOM 740 O O . THR A 1 95 ? 7.523 14.899 -4.502 1.00 94.44 95 THR A O 1
ATOM 743 N N . SER A 1 96 ? 8.209 16.248 -6.155 1.00 92.44 96 SER A N 1
ATOM 744 C CA . SER A 1 96 ? 6.992 16.076 -6.963 1.00 92.44 96 SER A CA 1
ATOM 745 C C . SER A 1 96 ? 6.700 14.606 -7.287 1.00 92.44 96 SER A C 1
ATOM 747 O O . SER A 1 96 ? 5.542 14.198 -7.300 1.00 92.44 96 SER A O 1
ATOM 749 N N . GLU A 1 97 ? 7.744 13.802 -7.491 1.00 91.69 97 GLU A N 1
ATOM 750 C CA . GLU A 1 97 ? 7.645 12.360 -7.719 1.00 91.69 97 GLU A CA 1
ATOM 751 C C . GLU A 1 97 ? 7.139 11.605 -6.483 1.00 91.69 97 GLU A C 1
ATOM 753 O O . GLU A 1 97 ? 6.255 10.758 -6.607 1.00 91.69 97 GLU A O 1
ATOM 758 N N . ILE A 1 98 ? 7.633 11.939 -5.285 1.00 91.50 98 ILE A N 1
ATOM 759 C CA . ILE A 1 98 ? 7.159 11.338 -4.027 1.00 91.50 98 ILE A CA 1
ATOM 760 C C . ILE A 1 98 ? 5.679 11.659 -3.812 1.00 91.50 98 ILE A C 1
ATOM 762 O O . ILE A 1 98 ? 4.892 10.761 -3.512 1.00 91.50 98 ILE A O 1
ATOM 766 N N . ILE A 1 99 ? 5.289 12.919 -4.016 1.00 93.56 99 ILE A N 1
ATOM 767 C CA . ILE A 1 99 ? 3.900 13.368 -3.864 1.00 93.56 99 ILE A CA 1
ATOM 768 C C . ILE A 1 99 ? 2.989 12.634 -4.859 1.00 93.56 99 ILE A C 1
ATOM 770 O O . ILE A 1 99 ? 1.937 12.117 -4.476 1.00 93.56 99 ILE A O 1
ATOM 774 N N . ALA A 1 100 ? 3.401 12.537 -6.126 1.00 92.31 100 ALA A N 1
ATOM 775 C CA . ALA A 1 100 ? 2.646 11.826 -7.154 1.00 92.31 100 ALA A CA 1
ATOM 776 C C . ALA A 1 100 ? 2.534 10.322 -6.854 1.00 92.31 100 ALA A C 1
ATOM 778 O O . ALA A 1 100 ? 1.456 9.744 -6.989 1.00 92.31 100 ALA A O 1
ATOM 779 N N . THR A 1 101 ? 3.621 9.700 -6.394 1.00 90.62 101 THR A N 1
ATOM 780 C CA . THR A 1 101 ? 3.654 8.277 -6.031 1.00 90.62 101 THR A CA 1
ATOM 781 C C . THR A 1 101 ? 2.749 7.986 -4.838 1.00 90.62 101 THR A C 1
ATOM 783 O O . THR A 1 101 ? 1.987 7.020 -4.866 1.00 90.62 101 THR A O 1
ATOM 786 N N . HIS A 1 102 ? 2.769 8.844 -3.815 1.00 94.38 102 HIS A N 1
ATOM 787 C CA . HIS A 1 102 ? 1.859 8.742 -2.677 1.00 94.38 102 HIS A CA 1
ATOM 788 C C . HIS A 1 102 ? 0.396 8.795 -3.130 1.00 94.38 102 HIS A C 1
ATOM 790 O O . HIS A 1 102 ? -0.381 7.889 -2.824 1.00 94.38 102 HIS A O 1
ATOM 796 N N . ALA A 1 103 ? 0.034 9.819 -3.910 1.00 93.25 103 ALA A N 1
ATOM 797 C CA . ALA A 1 103 ? -1.321 9.979 -4.429 1.00 93.25 103 ALA A CA 1
ATOM 798 C C . ALA A 1 103 ? -1.756 8.767 -5.267 1.00 93.25 103 ALA A C 1
ATOM 800 O O . ALA A 1 103 ? -2.877 8.277 -5.117 1.00 93.25 103 ALA A O 1
ATOM 801 N N . PHE A 1 104 ? -0.855 8.242 -6.103 1.00 91.00 104 PHE A N 1
ATOM 802 C CA . PHE A 1 104 ? -1.099 7.047 -6.901 1.00 91.00 104 PHE A CA 1
ATOM 803 C C . PHE A 1 104 ? -1.367 5.811 -6.032 1.00 91.00 104 PHE A C 1
ATOM 805 O O . PHE A 1 104 ? -2.385 5.152 -6.232 1.00 91.00 104 PHE A O 1
ATOM 812 N N . LEU A 1 105 ? -0.512 5.507 -5.049 1.00 91.38 105 LEU A N 1
ATOM 813 C CA . LEU A 1 105 ? -0.673 4.328 -4.188 1.00 91.38 105 LEU A CA 1
ATOM 814 C C . LEU A 1 105 ? -1.964 4.389 -3.365 1.00 91.38 105 LEU A C 1
ATOM 816 O O . LEU A 1 105 ? -2.689 3.395 -3.271 1.00 91.38 105 LEU A O 1
ATOM 820 N N . MET A 1 106 ? -2.284 5.565 -2.817 1.00 92.56 106 MET A N 1
ATOM 821 C CA . MET A 1 106 ? -3.526 5.784 -2.074 1.00 92.56 106 MET A CA 1
ATOM 822 C C . MET A 1 106 ? -4.753 5.592 -2.974 1.00 92.56 106 MET A C 1
ATOM 824 O O . MET A 1 106 ? -5.696 4.888 -2.600 1.00 92.56 106 MET A O 1
ATOM 828 N N . ALA A 1 107 ? -4.732 6.154 -4.187 1.00 88.56 107 ALA A N 1
ATOM 829 C CA . ALA A 1 107 ? -5.813 6.001 -5.157 1.00 88.56 107 ALA A CA 1
ATOM 830 C C . ALA A 1 107 ? -5.967 4.548 -5.633 1.00 88.56 107 ALA A C 1
ATOM 832 O O . ALA A 1 107 ? -7.086 4.033 -5.670 1.00 88.56 107 ALA A O 1
ATOM 833 N N . PHE A 1 108 ? -4.859 3.871 -5.947 1.00 85.06 108 PHE A N 1
ATOM 834 C CA . PHE A 1 108 ? -4.842 2.476 -6.379 1.00 85.06 108 PHE A CA 1
ATOM 835 C C . PHE A 1 108 ? -5.469 1.566 -5.320 1.00 85.06 108 PHE A C 1
ATOM 837 O O . PHE A 1 108 ? -6.418 0.839 -5.617 1.00 85.06 108 PHE A O 1
ATOM 844 N N . ARG A 1 109 ? -5.026 1.676 -4.060 1.00 87.94 109 ARG A N 1
ATOM 845 C CA . ARG A 1 109 ? -5.602 0.917 -2.942 1.00 87.94 109 ARG A CA 1
ATOM 846 C C . ARG A 1 109 ? -7.093 1.196 -2.795 1.00 87.94 109 ARG A C 1
ATOM 848 O O . ARG A 1 109 ? -7.881 0.261 -2.661 1.00 87.94 109 ARG A O 1
ATOM 855 N N . ASN A 1 110 ? -7.496 2.466 -2.795 1.00 84.94 110 ASN A N 1
ATOM 856 C CA . ASN A 1 110 ? -8.895 2.829 -2.568 1.00 84.94 110 ASN A CA 1
ATOM 857 C C . ASN A 1 110 ? -9.810 2.306 -3.680 1.00 84.94 110 ASN A C 1
ATOM 859 O O . ASN A 1 110 ? -10.893 1.807 -3.387 1.00 84.94 110 ASN A O 1
ATOM 863 N N . LYS A 1 111 ? -9.355 2.360 -4.933 1.00 75.38 111 LYS A N 1
ATOM 864 C CA . LYS A 1 111 ? -10.135 1.928 -6.094 1.00 75.38 111 LYS A CA 1
ATOM 865 C C . LYS A 1 111 ? -10.176 0.410 -6.274 1.00 75.38 111 LYS A C 1
ATOM 867 O O . LYS A 1 111 ? -11.222 -0.118 -6.628 1.00 75.38 111 LYS A O 1
ATOM 872 N N . HIS A 1 112 ? -9.060 -0.281 -6.056 1.00 66.94 112 HIS A N 1
ATOM 873 C CA . HIS A 1 112 ? -8.921 -1.690 -6.444 1.00 66.94 112 HIS A CA 1
ATOM 874 C C . HIS A 1 112 ? -8.922 -2.665 -5.268 1.00 66.94 112 HIS A C 1
ATOM 876 O O . HIS A 1 112 ? -9.205 -3.840 -5.458 1.00 66.94 112 HIS A O 1
ATOM 882 N N . VAL A 1 113 ? -8.646 -2.194 -4.050 1.00 67.38 113 VAL A N 1
ATOM 883 C CA . VAL A 1 113 ? -8.485 -3.073 -2.882 1.00 67.38 113 VAL A CA 1
ATOM 884 C C . VAL A 1 113 ? -9.558 -2.817 -1.827 1.00 67.38 113 VAL A C 1
ATOM 886 O O . VAL A 1 113 ? -10.119 -3.748 -1.262 1.00 67.38 113 VAL A O 1
ATOM 889 N N . ALA A 1 114 ? -9.860 -1.550 -1.548 1.00 60.22 114 ALA A N 1
ATOM 890 C CA . ALA A 1 114 ? -10.809 -1.160 -0.504 1.00 60.22 114 ALA A CA 1
ATOM 891 C C . ALA A 1 114 ? -12.268 -1.262 -0.940 1.00 60.22 114 ALA A C 1
ATOM 893 O O . ALA A 1 114 ? -13.144 -1.649 -0.171 1.00 60.22 114 ALA A O 1
ATOM 894 N N . HIS A 1 115 ? -12.504 -0.859 -2.181 1.00 54.56 115 HIS A N 1
ATOM 895 C CA . HIS A 1 115 ? -13.808 -0.790 -2.805 1.00 54.56 115 HIS A CA 1
ATOM 896 C C . HIS A 1 115 ? -13.713 -1.521 -4.132 1.00 54.56 115 HIS A C 1
ATOM 898 O O . HIS A 1 115 ? -13.929 -0.885 -5.157 1.00 54.56 115 HIS A O 1
ATOM 904 N N . SER A 1 116 ? -13.313 -2.803 -4.120 1.00 48.28 116 SER A N 1
ATOM 905 C CA . SER A 1 116 ? -13.180 -3.605 -5.343 1.00 48.28 116 SER A CA 1
ATOM 906 C C . SER A 1 116 ? -14.533 -3.709 -6.052 1.00 48.28 116 SER A C 1
ATOM 908 O O . SER A 1 116 ? -15.311 -4.642 -5.881 1.00 48.28 116 SER A O 1
ATOM 910 N N . VAL A 1 117 ? -14.836 -2.675 -6.825 1.00 49.56 117 VAL A N 1
ATOM 911 C CA . VAL A 1 117 ? -15.789 -2.671 -7.912 1.00 49.56 117 VAL A CA 1
ATOM 912 C C . VAL A 1 117 ? -14.909 -2.956 -9.111 1.00 49.56 117 VAL A C 1
ATOM 914 O O . VAL A 1 117 ? -14.485 -2.040 -9.813 1.00 49.56 117 VAL A O 1
ATOM 917 N N . ASN A 1 118 ? -14.508 -4.217 -9.263 1.00 54.12 118 ASN A N 1
ATOM 918 C CA . ASN A 1 118 ? -13.738 -4.635 -10.417 1.00 54.12 118 ASN A CA 1
ATOM 919 C C . ASN A 1 118 ? -14.720 -4.818 -11.588 1.00 54.12 118 ASN A C 1
ATOM 921 O O . ASN A 1 118 ? -15.470 -5.793 -11.588 1.00 54.12 118 ASN A O 1
ATOM 925 N N . PRO A 1 119 ? -14.754 -3.918 -12.593 1.00 53.97 119 PRO A N 1
ATOM 926 C CA . PRO A 1 119 ? -15.661 -4.063 -13.734 1.00 53.97 119 PRO A CA 1
ATOM 927 C C . PRO A 1 119 ? -15.350 -5.303 -14.589 1.00 53.97 119 PRO A C 1
ATOM 929 O O . PRO A 1 119 ? -16.136 -5.646 -15.468 1.00 53.97 119 PRO A O 1
ATOM 932 N N . PHE A 1 120 ? -14.221 -5.970 -14.334 1.00 52.78 120 PHE A N 1
ATOM 933 C CA . PHE A 1 120 ? -13.802 -7.202 -14.987 1.00 52.78 120 PHE A CA 1
ATOM 934 C C . PHE A 1 120 ? -14.168 -8.470 -14.202 1.00 52.78 120 PHE A C 1
ATOM 936 O O . PHE A 1 120 ? -14.006 -9.567 -14.731 1.00 52.78 120 PHE A O 1
ATOM 943 N N . GLU A 1 121 ? -14.675 -8.354 -12.973 1.00 53.62 121 GLU A N 1
ATOM 944 C CA . GLU A 1 121 ? -15.205 -9.485 -12.208 1.00 53.62 121 GLU A CA 1
ATOM 945 C C . GLU A 1 121 ? -16.731 -9.516 -12.309 1.00 53.62 121 GLU A C 1
ATOM 947 O O . GLU A 1 121 ? -17.433 -8.592 -11.901 1.00 53.62 121 GLU A O 1
ATOM 952 N N . GLN A 1 122 ? -17.259 -10.615 -12.840 1.00 63.97 122 GLN A N 1
ATOM 953 C CA . GLN A 1 122 ? -18.680 -10.928 -12.823 1.00 63.97 122 GLN A CA 1
ATOM 954 C C . GLN A 1 122 ? -18.929 -12.122 -11.912 1.00 63.97 122 GLN A C 1
ATOM 956 O O . GLN A 1 122 ? -18.416 -13.218 -12.132 1.00 63.97 122 GLN A O 1
ATOM 961 N N . ASN A 1 123 ? -19.780 -11.912 -10.913 1.00 68.00 123 ASN A N 1
ATOM 962 C CA . ASN A 1 123 ? -20.376 -12.986 -10.136 1.00 68.00 123 ASN A CA 1
ATOM 963 C C . ASN A 1 123 ? -21.773 -13.249 -10.694 1.00 68.00 123 ASN A C 1
ATOM 965 O O . ASN A 1 123 ? -22.628 -12.365 -10.674 1.00 68.00 123 ASN A O 1
ATOM 969 N N . THR A 1 124 ? -22.005 -14.456 -11.201 1.00 73.31 124 THR A N 1
ATOM 970 C CA . THR A 1 124 ? -23.328 -14.907 -11.646 1.00 73.31 124 THR A CA 1
ATOM 971 C C . THR A 1 124 ? -23.811 -16.033 -10.744 1.00 73.31 124 THR A C 1
ATOM 973 O O . THR A 1 124 ? -23.032 -16.890 -10.331 1.00 73.31 124 THR A O 1
ATOM 976 N N . VAL A 1 125 ? -25.099 -16.029 -10.409 1.00 73.06 125 VAL A N 1
ATOM 977 C CA . VAL A 1 125 ? -25.735 -17.117 -9.660 1.00 73.06 125 VAL A CA 1
ATOM 978 C C . VAL A 1 125 ? -26.635 -17.866 -10.628 1.00 73.06 125 VAL A C 1
ATOM 980 O O . VAL A 1 125 ? -27.594 -17.300 -11.149 1.00 73.06 125 VAL A O 1
ATOM 983 N N . GLY A 1 126 ? -26.297 -19.125 -10.900 1.00 78.00 126 GLY A N 1
ATOM 984 C CA . GLY A 1 126 ? -27.159 -20.031 -11.649 1.00 78.00 126 GLY A CA 1
ATOM 985 C C . GLY A 1 126 ? -28.118 -20.731 -10.696 1.00 78.00 126 GLY A C 1
ATOM 986 O O . GLY A 1 126 ? -27.676 -21.285 -9.690 1.00 78.00 126 GLY A O 1
ATOM 987 N N . VAL A 1 127 ? -29.412 -20.713 -11.012 1.00 76.75 127 VAL A N 1
ATOM 988 C CA . VAL A 1 127 ? -30.436 -21.478 -10.291 1.00 76.75 127 VAL A CA 1
ATOM 989 C C . VAL A 1 127 ? -30.982 -22.535 -11.238 1.00 76.75 127 VAL A C 1
ATOM 991 O O . VAL A 1 127 ? -31.480 -22.200 -12.312 1.00 76.75 127 VAL A O 1
ATOM 994 N N . GLN A 1 128 ? -30.869 -23.799 -10.846 1.00 78.06 128 GLN A N 1
ATOM 995 C CA . GLN A 1 128 ? -31.502 -24.913 -11.538 1.00 78.06 128 GLN A CA 1
ATOM 996 C C . GLN A 1 128 ? -32.848 -25.193 -10.871 1.00 78.06 128 GLN A C 1
ATOM 998 O O . GLN A 1 128 ? -32.918 -25.375 -9.655 1.00 78.06 128 GLN A O 1
ATOM 1003 N N . ILE A 1 129 ? -33.916 -25.187 -11.665 1.00 77.56 129 ILE A N 1
ATOM 1004 C CA . ILE A 1 129 ? -35.282 -25.464 -11.213 1.00 77.56 129 ILE A CA 1
ATOM 1005 C C . ILE A 1 129 ? -35.669 -26.833 -11.767 1.00 77.56 129 ILE A C 1
ATOM 1007 O O . ILE A 1 129 ? -35.465 -27.080 -12.956 1.00 77.56 129 ILE A O 1
ATOM 1011 N N . ALA A 1 130 ? -36.205 -27.704 -10.911 1.00 70.56 130 ALA A N 1
ATOM 1012 C CA . ALA A 1 130 ? -36.660 -29.027 -11.320 1.00 70.56 130 ALA A CA 1
ATOM 1013 C C . ALA A 1 130 ? -37.856 -28.933 -12.288 1.00 70.56 130 ALA A C 1
ATOM 1015 O O . ALA A 1 130 ? -38.703 -28.041 -12.172 1.00 70.56 130 ALA A O 1
ATOM 1016 N N . ASP A 1 131 ? -37.932 -29.867 -13.240 1.00 65.50 131 ASP A N 1
ATOM 1017 C CA . ASP A 1 131 ? -38.980 -29.871 -14.262 1.00 65.50 131 ASP A CA 1
ATOM 1018 C C . ASP A 1 131 ? -40.393 -30.017 -13.669 1.00 65.50 131 ASP A C 1
ATOM 1020 O O . ASP A 1 131 ? -40.647 -30.708 -12.679 1.00 65.50 131 ASP A O 1
ATOM 1024 N N . THR A 1 132 ? -41.326 -29.318 -14.312 1.00 56.56 132 THR A N 1
ATOM 1025 C CA . THR A 1 132 ? -42.632 -28.870 -13.804 1.00 56.56 132 THR A CA 1
ATOM 1026 C C . THR A 1 132 ? -43.697 -29.975 -13.714 1.00 56.56 132 THR A C 1
ATOM 1028 O O . THR A 1 132 ? -44.765 -29.861 -14.313 1.00 56.56 132 THR A O 1
ATOM 1031 N N . PHE A 1 133 ? -43.448 -31.050 -12.960 1.00 57.25 133 PHE A N 1
ATOM 1032 C CA . PHE A 1 133 ? -44.469 -32.082 -12.694 1.00 57.25 133 PHE A CA 1
ATOM 1033 C C . PHE A 1 133 ? -44.765 -32.342 -11.210 1.00 57.25 133 PHE A C 1
ATOM 1035 O O . PHE A 1 133 ? -45.641 -33.148 -10.901 1.00 57.25 133 PHE A O 1
ATOM 1042 N N . ALA A 1 134 ? -44.124 -31.621 -10.289 1.00 56.19 134 ALA A N 1
ATOM 1043 C CA . ALA A 1 134 ? -44.532 -31.562 -8.886 1.00 56.19 134 ALA A CA 1
ATOM 1044 C C . ALA A 1 134 ? -45.207 -30.212 -8.596 1.00 56.19 134 ALA A C 1
ATOM 1046 O O . ALA A 1 134 ? -44.853 -29.189 -9.175 1.00 56.19 134 ALA A O 1
ATOM 1047 N N . SER A 1 135 ? -46.197 -30.199 -7.704 1.00 58.53 135 SER A N 1
ATOM 1048 C CA . SER A 1 135 ? -47.080 -29.060 -7.392 1.00 58.53 135 SER A CA 1
ATOM 1049 C C . SER A 1 135 ? -46.396 -27.823 -6.776 1.00 58.53 135 SER A C 1
ATOM 1051 O O . SER A 1 135 ? -47.083 -26.908 -6.325 1.00 58.53 135 SER A O 1
ATOM 1053 N N . ALA A 1 136 ? -45.064 -27.784 -6.751 1.00 57.38 136 ALA A N 1
ATOM 1054 C CA . ALA A 1 136 ? -44.242 -26.651 -6.360 1.00 57.38 136 ALA A CA 1
ATOM 1055 C C . ALA A 1 136 ? -42.939 -26.668 -7.179 1.00 57.38 136 ALA A C 1
ATOM 1057 O O . ALA A 1 136 ? -42.322 -27.718 -7.344 1.00 57.38 136 ALA A O 1
ATOM 1058 N N . SER A 1 137 ? -42.516 -25.510 -7.692 1.00 58.62 137 SER A N 1
ATOM 1059 C CA . SER A 1 137 ? -41.193 -25.348 -8.301 1.00 58.62 137 SER A CA 1
ATOM 1060 C C . SER A 1 137 ? -40.126 -25.431 -7.213 1.00 58.62 137 SER A C 1
ATOM 1062 O O . SER A 1 137 ? -39.898 -24.462 -6.488 1.00 58.62 137 SER A O 1
ATOM 1064 N N . GLU A 1 138 ? -39.495 -26.591 -7.076 1.00 67.81 138 GLU A N 1
ATOM 1065 C CA . GLU A 1 138 ? -38.378 -26.778 -6.154 1.00 67.81 138 GLU A CA 1
ATOM 1066 C C . GLU A 1 138 ? -37.065 -26.365 -6.834 1.00 67.81 138 GLU A C 1
ATOM 1068 O O . GLU A 1 138 ? -36.786 -26.714 -7.985 1.00 67.81 138 GLU A O 1
ATOM 1073 N N . ILE A 1 139 ? -36.268 -25.567 -6.120 1.00 72.62 139 ILE A N 1
ATOM 1074 C CA . ILE A 1 139 ? -34.905 -25.229 -6.530 1.00 72.62 139 ILE A CA 1
ATOM 1075 C C . ILE A 1 139 ? -34.052 -26.477 -6.310 1.00 72.62 139 ILE A C 1
ATOM 1077 O O . ILE A 1 139 ? -33.875 -26.910 -5.175 1.00 72.62 139 ILE A O 1
ATOM 1081 N N . GLU A 1 140 ? -33.519 -27.037 -7.389 1.00 73.19 140 GLU A N 1
ATOM 1082 C CA . GLU A 1 140 ? -32.707 -28.254 -7.350 1.00 73.19 140 GLU A CA 1
ATOM 1083 C C . GLU A 1 140 ? -31.262 -27.937 -6.957 1.00 73.19 140 GLU A C 1
ATOM 1085 O O . GLU A 1 140 ? -30.639 -28.646 -6.168 1.00 73.19 140 GLU A O 1
ATOM 1090 N N . SER A 1 141 ? -30.723 -26.834 -7.481 1.00 69.19 141 SER A N 1
ATOM 1091 C CA . SER A 1 141 ? -29.398 -26.364 -7.096 1.00 69.19 141 SER A CA 1
ATOM 1092 C C . SER A 1 141 ? -29.228 -24.863 -7.304 1.00 69.19 141 SER A C 1
ATOM 1094 O O . SER A 1 141 ? -29.843 -24.243 -8.176 1.00 69.19 141 SER A O 1
ATOM 1096 N N . VAL A 1 142 ? -28.356 -24.274 -6.488 1.00 76.00 142 VAL A N 1
ATOM 1097 C CA . VAL A 1 142 ? -27.867 -22.904 -6.647 1.00 76.00 142 VAL A CA 1
ATOM 1098 C C . VAL A 1 142 ? -26.353 -22.981 -6.746 1.00 76.00 142 VAL A C 1
ATOM 1100 O O . VAL A 1 142 ? -25.696 -23.419 -5.804 1.00 76.00 142 VAL A O 1
ATOM 1103 N N . THR A 1 143 ? -25.796 -22.560 -7.880 1.00 72.81 143 THR A N 1
ATOM 1104 C CA . THR A 1 143 ? -24.348 -22.595 -8.110 1.00 72.81 143 THR A CA 1
ATOM 1105 C C . THR A 1 143 ? -23.822 -21.181 -8.345 1.00 72.81 143 THR A C 1
ATOM 1107 O O . THR A 1 143 ? -24.196 -20.549 -9.340 1.00 72.81 143 THR A O 1
ATOM 1110 N N . PRO A 1 144 ? -22.948 -20.658 -7.465 1.00 67.19 144 PRO A N 1
ATOM 1111 C CA . PRO A 1 144 ? -22.232 -19.425 -7.744 1.00 67.19 144 PRO A CA 1
ATOM 1112 C C . PRO A 1 144 ? -21.152 -19.685 -8.801 1.00 67.19 144 PRO A C 1
ATOM 1114 O O . PRO A 1 144 ? -20.393 -20.651 -8.716 1.00 67.19 144 PRO A O 1
ATOM 1117 N N . ARG A 1 145 ? -21.062 -18.8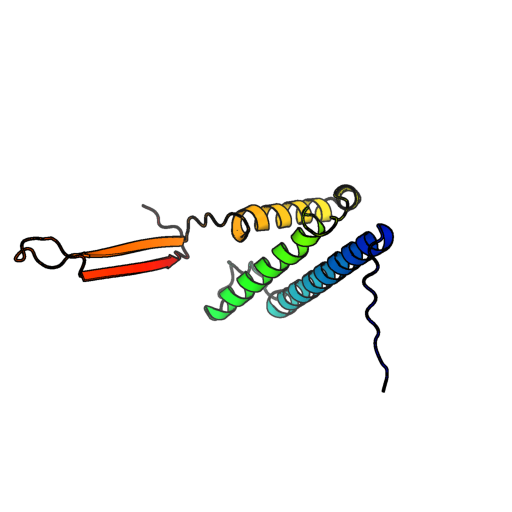05 -9.795 1.00 71.75 145 ARG A N 1
ATOM 1118 C CA . ARG A 1 145 ? -19.998 -18.791 -10.797 1.00 71.75 145 ARG A CA 1
ATOM 1119 C C . ARG A 1 145 ? -19.302 -17.437 -10.757 1.00 71.75 145 ARG A C 1
ATOM 1121 O O . ARG A 1 145 ? -19.906 -16.410 -11.061 1.00 71.75 145 ARG A O 1
ATOM 1128 N N . HIS A 1 146 ? -18.024 -17.465 -10.400 1.00 71.81 146 HIS A N 1
ATOM 1129 C CA . HIS A 1 146 ? -17.131 -16.320 -10.504 1.00 71.81 146 HIS A CA 1
ATOM 1130 C C . HIS A 1 146 ? -16.423 -16.366 -11.860 1.00 71.81 146 HIS A C 1
ATOM 1132 O O . HIS A 1 146 ? -15.826 -17.382 -12.215 1.00 71.81 146 HIS A O 1
ATOM 1138 N N . THR A 1 147 ? -16.506 -15.283 -12.625 1.00 67.06 147 THR A N 1
ATOM 1139 C CA . THR A 1 147 ? -15.774 -15.112 -13.883 1.00 67.06 147 THR A CA 1
ATOM 1140 C C . THR A 1 147 ? -15.001 -13.809 -13.841 1.00 67.06 147 THR A C 1
ATOM 1142 O O . THR A 1 147 ? -15.586 -12.755 -13.597 1.00 67.06 147 THR A O 1
ATOM 1145 N N . ARG A 1 148 ? -13.702 -13.877 -14.126 1.00 63.16 148 ARG A N 1
ATOM 1146 C CA . ARG A 1 148 ? -12.824 -12.720 -14.278 1.00 63.16 148 ARG A CA 1
ATOM 1147 C C . ARG A 1 148 ? -12.447 -12.600 -15.754 1.00 63.16 148 ARG A C 1
ATOM 1149 O O . ARG A 1 148 ? -11.976 -13.565 -16.345 1.00 63.16 148 ARG A O 1
ATOM 1156 N N . SER A 1 149 ? -12.729 -11.455 -16.368 1.00 59.06 149 SER A N 1
ATOM 1157 C CA . SER A 1 149 ? -12.419 -11.189 -17.777 1.00 59.06 149 SER A CA 1
ATOM 1158 C C . SER A 1 149 ? -11.097 -10.440 -17.888 1.00 59.06 149 SER A C 1
ATOM 1160 O O . SER A 1 149 ? -10.978 -9.321 -17.410 1.00 59.06 149 SER A O 1
ATOM 1162 N N . GLU A 1 150 ? -10.110 -11.022 -18.556 1.00 50.06 150 GLU A N 1
ATOM 1163 C CA . GLU A 1 150 ? -8.775 -10.418 -18.701 1.00 50.06 150 GLU A CA 1
ATOM 1164 C C . GLU A 1 150 ? -8.677 -9.426 -19.882 1.00 50.06 150 GLU A C 1
ATOM 1166 O O . GLU A 1 150 ? -7.613 -8.869 -20.137 1.00 50.06 150 GLU A O 1
ATOM 1171 N N . TRP A 1 151 ? -9.782 -9.170 -20.602 1.00 40.34 151 TRP A N 1
ATOM 1172 C CA . TRP A 1 151 ? -9.795 -8.381 -21.843 1.00 40.34 151 TRP A CA 1
ATOM 1173 C C . TRP A 1 151 ? -11.019 -7.457 -21.977 1.00 40.34 151 TRP A C 1
ATOM 1175 O O . TRP A 1 151 ? -12.087 -7.719 -21.420 1.00 40.34 151 TRP A O 1
ATOM 1185 N N . LEU A 1 152 ? -10.877 -6.390 -22.778 1.00 44.81 152 LEU A N 1
ATOM 1186 C CA . LEU A 1 152 ? -11.976 -5.529 -23.238 1.00 44.81 152 LEU A CA 1
ATOM 1187 C C . LEU A 1 152 ? -12.943 -6.342 -24.117 1.00 44.81 152 LEU A C 1
ATOM 1189 O O . LEU A 1 152 ? -12.664 -6.596 -25.288 1.00 44.81 152 LEU A O 1
ATOM 1193 N N . GLN A 1 153 ? -14.094 -6.734 -23.567 1.00 40.81 153 GLN A N 1
ATOM 1194 C CA . GLN A 1 153 ? -15.208 -7.228 -24.375 1.00 40.81 153 GLN A CA 1
ATOM 1195 C C . GLN A 1 153 ? -15.858 -6.041 -25.093 1.00 40.81 153 GLN A C 1
ATOM 1197 O O . GLN A 1 153 ? -16.639 -5.293 -24.502 1.00 40.81 153 GLN A O 1
ATOM 1202 N N . PHE A 1 154 ? -15.528 -5.856 -26.371 1.00 37.03 154 PHE A N 1
ATOM 1203 C CA . PHE A 1 154 ? -16.339 -5.024 -27.254 1.00 37.03 154 PHE A CA 1
ATOM 1204 C C . PHE A 1 154 ? -17.700 -5.711 -27.428 1.00 37.03 154 PHE A C 1
ATOM 1206 O O . PHE A 1 154 ? -17.762 -6.852 -27.888 1.00 37.03 154 PHE A O 1
ATOM 1213 N N . ARG A 1 155 ? -18.764 -5.034 -26.987 1.00 39.78 155 ARG A N 1
ATOM 1214 C CA . ARG A 1 155 ? -20.143 -5.364 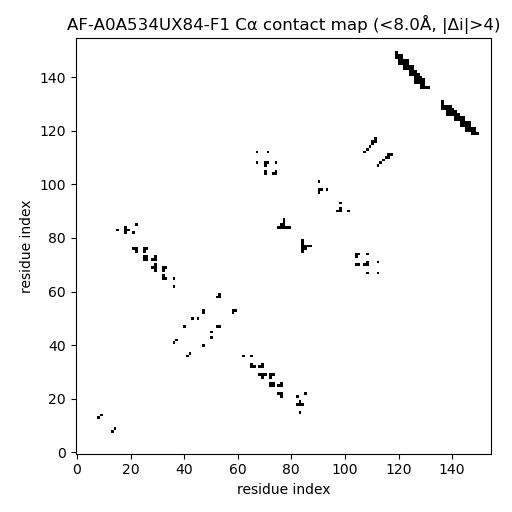-27.360 1.00 39.78 155 ARG A CA 1
ATOM 1215 C C . ARG A 1 155 ? -20.451 -4.825 -28.747 1.00 39.78 155 ARG A C 1
ATOM 1217 O O . ARG A 1 155 ? -19.955 -3.717 -29.050 1.00 39.78 155 ARG A O 1
#

Solvent-accessible surface area (backbone atoms only — not comparable to full-atom values): 9395 Å² total; per-residue (Å²): 135,86,85,85,77,89,76,88,65,91,44,74,67,49,54,49,50,53,21,52,53,52,36,50,56,26,50,54,48,29,50,55,41,51,53,53,47,41,78,76,54,63,88,52,96,50,53,80,85,73,40,89,66,52,82,43,75,64,51,48,54,51,52,53,50,43,54,48,52,29,28,50,33,49,40,63,29,61,40,78,71,99,45,69,46,54,66,68,68,65,48,70,74,47,53,73,65,54,41,50,50,51,54,47,39,48,50,49,31,48,50,62,65,75,50,62,73,50,94,44,56,46,79,45,77,47,75,44,67,52,79,90,81,55,103,59,89,48,75,72,45,77,47,81,43,82,44,75,54,96,65,88,80,83,128

pLDDT: mean 74.61, std 16.61, range [37.03, 95.88]

Sequence (155 aa):
MSQIHEYNVVIPEAARLASLMGAKADLERVLAYVERMIERWSGLAKSPFDIVGFTTPVDFDEWEALSTATAVAYARCFMSGVRKELPEDDVKLGTSEIIATHAFLMAFRNKHVAHSVNPFEQNTVGVQIADTFASASEIESVTPRHTRSEWLQFR

Nearest PDB structures (foldseek):
  4j11-assembly2_D  TM=4.457E-01  e=6.984E+00  Bacillus anthracis str. Sterne

Secondary structure (DSSP, 8-state):
----------SHHHHHHHHHHHHHHHHHHHHHHHHHHHHHHTT-SS-TTTSTT-SSHHHHHHHHHHHHHHHHHHHTTTS-SSSPPPPHHHHHTS-HHHHHHHHHHHHHHIIIIIS---TTEEEEEEEEE--TTSSS--EEEEEEEEEE--S----

Mean predicted aligned error: 13.68 Å

Radius of gyration: 23.45 Å; Cα contacts (8 Å, |Δi|>4): 124; chains: 1; bounding box: 64×50×59 Å